Protein AF-A0A4R1KEU8-F1 (afdb_monomer_lite)

Secondary structure (DSSP, 8-state):
--HHHHHHHHHHHHHHHHHHHHHHHHHTHHHHHHHHHHHHHHHHHHHHHHHHHHHHHHHHHHHHHHHHHHHHHHHHHHHHHHHH-TT-GGG-TTS-TTS---PPPPHHHHHHHGGGS----TTPPP----SS---S--PPP-

Organism: NCBI:txid412034

Radius of gyration: 36.38 Å; chains: 1; bounding box: 70×50×108 Å

Structure (mmCIF, N/CA/C/O backbone):
data_AF-A0A4R1KEU8-F1
#
_entry.id   AF-A0A4R1KEU8-F1
#
loop_
_atom_site.group_PDB
_atom_site.id
_atom_site.type_symbol
_atom_site.label_atom_id
_atom_site.label_alt_id
_atom_site.label_comp_id
_atom_site.label_asym_id
_atom_site.label_entity_id
_atom_site.label_seq_id
_atom_site.pdbx_PDB_ins_code
_atom_site.Cartn_x
_atom_site.Cartn_y
_atom_site.Cartn_z
_atom_site.occupancy
_atom_site.B_iso_or_equiv
_atom_site.auth_seq_id
_atom_site.auth_comp_id
_atom_site.auth_asym_id
_atom_site.auth_atom_id
_atom_site.pdbx_PDB_model_num
ATOM 1 N N . MET A 1 1 ? 37.219 11.765 -61.352 1.00 62.69 1 MET A N 1
ATOM 2 C CA . MET A 1 1 ? 36.665 11.331 -60.048 1.00 62.69 1 MET A CA 1
ATOM 3 C C . MET A 1 1 ? 36.476 9.840 -60.183 1.00 62.69 1 MET A C 1
ATOM 5 O O . MET A 1 1 ? 35.524 9.404 -60.818 1.00 62.69 1 MET A O 1
ATOM 9 N N . ASP A 1 2 ? 37.478 9.088 -59.747 1.00 84.56 2 ASP A N 1
ATOM 10 C CA . ASP A 1 2 ? 37.745 7.755 -60.283 1.00 84.56 2 ASP A CA 1
ATOM 11 C C . ASP A 1 2 ? 37.023 6.678 -59.472 1.00 84.56 2 ASP A C 1
ATOM 13 O O . ASP A 1 2 ? 36.890 6.782 -58.257 1.00 84.56 2 ASP A O 1
ATOM 17 N N . ILE A 1 3 ? 36.570 5.617 -60.141 1.00 87.75 3 ILE A N 1
ATOM 18 C CA . ILE A 1 3 ? 35.779 4.510 -59.564 1.00 87.75 3 ILE A CA 1
ATOM 19 C C . ILE A 1 3 ? 36.427 3.919 -58.294 1.00 87.75 3 ILE A C 1
ATOM 21 O O . ILE A 1 3 ? 35.730 3.465 -57.387 1.00 87.75 3 ILE A O 1
ATOM 25 N N . MET A 1 4 ? 37.758 3.989 -58.183 1.00 89.44 4 MET A N 1
ATOM 26 C CA . MET A 1 4 ? 38.503 3.523 -57.014 1.00 89.44 4 MET A CA 1
ATOM 27 C C . MET A 1 4 ? 38.189 4.328 -55.736 1.00 89.44 4 MET A C 1
ATOM 29 O O . MET A 1 4 ? 38.064 3.736 -54.665 1.00 89.44 4 MET A O 1
ATOM 33 N N . THR A 1 5 ? 37.993 5.651 -55.822 1.00 89.56 5 THR A N 1
ATOM 34 C CA . THR A 1 5 ? 37.657 6.472 -54.642 1.00 89.56 5 THR A CA 1
ATOM 35 C C . THR A 1 5 ? 36.225 6.226 -54.175 1.00 89.56 5 THR A C 1
ATOM 37 O O . THR A 1 5 ? 35.967 6.211 -52.973 1.00 89.56 5 THR A O 1
ATOM 40 N N . SER A 1 6 ? 35.308 5.942 -55.108 1.00 91.38 6 SER A N 1
ATOM 41 C CA . SER A 1 6 ? 33.933 5.543 -54.790 1.00 91.38 6 SER A CA 1
ATOM 42 C C . SER A 1 6 ? 33.891 4.215 -54.028 1.00 91.38 6 SER A C 1
ATOM 44 O O . SER A 1 6 ? 33.191 4.113 -53.021 1.00 91.38 6 SER A O 1
ATOM 46 N N . LEU A 1 7 ? 34.700 3.230 -54.435 1.00 92.62 7 LEU A N 1
ATOM 47 C CA . LEU A 1 7 ? 34.754 1.926 -53.770 1.00 92.62 7 LEU A CA 1
ATOM 48 C C . LEU A 1 7 ? 35.272 2.026 -52.325 1.00 92.62 7 LEU A C 1
ATOM 50 O O . LEU A 1 7 ? 34.729 1.386 -51.425 1.00 92.62 7 LEU A O 1
ATOM 54 N N . ILE A 1 8 ? 36.279 2.872 -52.089 1.00 92.88 8 ILE A N 1
ATOM 55 C CA . ILE A 1 8 ? 36.833 3.120 -50.749 1.00 92.88 8 ILE A CA 1
ATOM 56 C C . ILE A 1 8 ? 35.798 3.806 -49.848 1.00 92.88 8 ILE A C 1
ATOM 58 O O . ILE A 1 8 ? 35.651 3.430 -48.685 1.00 92.88 8 ILE A O 1
ATOM 62 N N . LEU A 1 9 ? 35.045 4.772 -50.384 1.00 93.06 9 LEU A N 1
ATOM 63 C CA . LEU A 1 9 ? 34.014 5.482 -49.626 1.00 93.06 9 LEU A CA 1
ATOM 64 C C . LEU A 1 9 ? 32.877 4.543 -49.195 1.00 93.06 9 LEU A C 1
ATOM 66 O O . LEU A 1 9 ? 32.415 4.612 -48.058 1.00 93.06 9 LEU A O 1
ATOM 70 N N . VAL A 1 10 ? 32.459 3.637 -50.084 1.00 93.94 10 VAL A N 1
ATOM 71 C CA . VAL A 1 10 ? 31.436 2.623 -49.786 1.00 93.94 10 VAL A CA 1
ATOM 72 C C . VAL A 1 10 ? 31.933 1.654 -48.717 1.00 93.94 10 VAL A C 1
ATOM 74 O O . VAL A 1 10 ? 31.222 1.406 -47.746 1.00 93.94 10 VAL A O 1
ATOM 77 N N . ALA A 1 11 ? 33.164 1.152 -48.842 1.00 94.31 11 ALA A N 1
ATOM 78 C CA . ALA A 1 11 ? 33.746 0.255 -47.845 1.00 94.31 11 ALA A CA 1
ATOM 79 C C . ALA A 1 11 ? 33.842 0.921 -46.459 1.00 94.31 11 ALA A C 1
ATOM 81 O O . ALA A 1 11 ? 33.444 0.326 -45.457 1.00 94.31 11 ALA A O 1
ATOM 82 N N . ALA A 1 12 ? 34.291 2.179 -46.402 1.00 94.44 12 ALA A N 1
ATOM 83 C CA . ALA A 1 12 ? 34.338 2.951 -45.163 1.00 94.44 12 ALA A CA 1
ATOM 84 C C . ALA A 1 12 ? 32.935 3.185 -44.576 1.00 94.44 12 ALA A C 1
ATOM 86 O O . ALA A 1 12 ? 32.732 3.008 -43.375 1.00 94.44 12 ALA A O 1
ATOM 87 N N . GLY A 1 13 ? 31.951 3.514 -45.417 1.00 95.62 13 GLY A N 1
ATOM 88 C CA . GLY A 1 13 ? 30.560 3.700 -45.006 1.00 95.62 13 GLY A CA 1
ATOM 89 C C . GLY A 1 13 ? 29.934 2.437 -44.411 1.00 95.62 13 GLY A C 1
ATOM 90 O O . GLY A 1 13 ? 29.230 2.526 -43.410 1.00 95.62 13 GLY A O 1
ATOM 91 N N . VAL A 1 14 ? 30.236 1.257 -44.962 1.00 95.69 14 VAL A N 1
ATOM 92 C CA . VAL A 1 14 ? 29.767 -0.029 -44.416 1.00 95.69 14 VAL A CA 1
ATOM 93 C C . VAL A 1 14 ? 30.381 -0.300 -43.045 1.00 95.69 14 VAL A C 1
ATOM 95 O O . VAL A 1 14 ? 29.660 -0.656 -42.118 1.00 95.69 14 VAL A O 1
ATOM 98 N N . ILE A 1 15 ? 31.689 -0.084 -42.882 1.00 95.19 15 ILE A N 1
ATOM 99 C CA . ILE A 1 15 ? 32.372 -0.289 -41.595 1.00 95.19 15 ILE A CA 1
ATOM 100 C C . ILE A 1 15 ? 31.790 0.648 -40.529 1.00 95.19 15 ILE A C 1
ATOM 102 O O . ILE A 1 15 ? 31.429 0.205 -39.439 1.00 95.19 15 ILE A O 1
ATOM 106 N N . ILE A 1 16 ? 31.640 1.932 -40.858 1.00 95.31 16 ILE A N 1
ATOM 107 C CA . ILE A 1 16 ? 31.070 2.933 -39.949 1.00 95.31 16 ILE A CA 1
ATOM 108 C C . ILE A 1 16 ? 29.602 2.609 -39.641 1.00 95.31 16 ILE A C 1
ATOM 110 O O . ILE A 1 16 ? 29.190 2.665 -38.484 1.00 95.31 16 ILE A O 1
ATOM 114 N N . GLY A 1 17 ? 28.822 2.212 -40.648 1.00 94.19 17 GLY A N 1
ATOM 115 C CA . GLY A 1 17 ? 27.422 1.825 -40.484 1.00 94.19 17 GLY A CA 1
ATOM 116 C C . GLY A 1 17 ? 27.248 0.635 -39.539 1.00 94.19 17 GLY A C 1
ATOM 117 O O . GLY A 1 17 ? 26.391 0.674 -38.657 1.00 94.19 17 GLY A O 1
ATOM 118 N N . VAL A 1 18 ? 28.101 -0.388 -39.657 1.00 93.81 18 VAL A N 1
ATOM 119 C CA . VAL A 1 18 ? 28.093 -1.554 -38.757 1.00 93.81 18 VAL A CA 1
ATOM 120 C C . VAL A 1 18 ? 28.450 -1.149 -37.326 1.00 93.81 18 VAL A C 1
ATOM 122 O O . VAL A 1 18 ? 27.763 -1.566 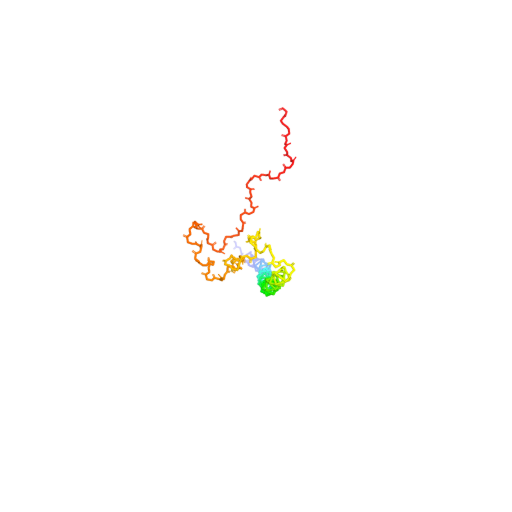-36.393 1.00 93.81 18 VAL A O 1
ATOM 125 N N . LEU A 1 19 ? 29.466 -0.299 -37.140 1.00 92.75 19 LEU A N 1
ATOM 126 C CA . LEU A 1 19 ? 29.861 0.191 -35.814 1.00 92.75 19 LEU A CA 1
ATOM 127 C C . LEU A 1 19 ? 28.730 0.973 -35.132 1.00 92.75 19 LEU A C 1
ATOM 129 O O . LEU A 1 19 ? 28.403 0.705 -33.975 1.00 92.75 19 LEU A O 1
ATOM 133 N N . ILE A 1 20 ? 28.082 1.891 -35.854 1.00 90.50 20 ILE A N 1
ATOM 134 C CA . ILE A 1 20 ? 26.952 2.673 -35.331 1.00 90.50 20 ILE A CA 1
ATOM 135 C C . ILE A 1 20 ? 25.768 1.754 -34.999 1.00 90.50 20 ILE A C 1
ATOM 137 O O . ILE A 1 20 ? 25.174 1.873 -33.926 1.00 90.50 20 ILE A O 1
ATOM 141 N N . SER A 1 21 ? 25.450 0.800 -35.879 1.00 85.88 21 SER A N 1
ATOM 142 C CA . SER A 1 21 ? 24.350 -0.146 -35.664 1.00 85.88 21 SER A CA 1
ATOM 143 C C . SER A 1 21 ? 24.578 -1.025 -34.434 1.00 85.88 21 SER A C 1
ATOM 145 O O . SER A 1 21 ? 23.631 -1.321 -33.702 1.00 85.88 21 SER A O 1
ATOM 147 N N . GLN A 1 22 ? 25.820 -1.441 -34.179 1.00 85.06 22 GLN A N 1
ATOM 148 C CA . GLN A 1 22 ? 26.152 -2.279 -33.031 1.00 85.06 22 GLN A CA 1
ATOM 149 C C . GLN A 1 22 ? 26.016 -1.513 -31.710 1.00 85.06 22 GLN A C 1
ATOM 151 O O . GLN A 1 22 ? 25.468 -2.057 -30.750 1.00 85.06 22 GLN A O 1
ATOM 156 N N . ILE A 1 23 ? 26.433 -0.243 -31.678 1.00 82.19 23 ILE A N 1
ATOM 157 C CA . ILE A 1 23 ? 26.278 0.639 -30.511 1.00 82.19 23 ILE A CA 1
ATOM 158 C C . ILE A 1 23 ? 24.794 0.879 -30.210 1.00 82.19 23 ILE A C 1
ATOM 160 O O . ILE A 1 23 ? 24.361 0.723 -29.068 1.00 82.19 23 ILE A O 1
ATOM 164 N N . LEU A 1 24 ? 23.995 1.187 -31.237 1.00 77.62 24 LEU A N 1
ATOM 165 C CA . LEU A 1 24 ? 22.565 1.445 -31.062 1.00 77.62 24 LEU A CA 1
ATOM 166 C C . LEU A 1 24 ? 21.819 0.188 -30.578 1.00 77.62 24 LEU A C 1
ATOM 168 O O . LEU A 1 24 ? 21.021 0.254 -29.646 1.00 77.62 24 LEU A O 1
ATOM 172 N N . THR A 1 25 ? 22.164 -0.981 -31.131 1.00 71.38 25 THR A N 1
ATOM 173 C CA . THR A 1 25 ? 21.578 -2.274 -30.734 1.00 71.38 25 THR A CA 1
ATOM 174 C C . THR A 1 25 ? 21.947 -2.671 -29.304 1.00 71.38 25 THR A C 1
ATOM 176 O O . THR A 1 25 ? 21.123 -3.240 -28.587 1.00 71.38 25 THR A O 1
ATOM 179 N N . HIS A 1 26 ? 23.166 -2.360 -28.856 1.00 66.19 26 HIS A N 1
ATOM 180 C CA . HIS A 1 26 ? 23.601 -2.641 -27.488 1.00 66.19 26 HIS A CA 1
ATOM 181 C C . HIS A 1 26 ? 22.800 -1.834 -26.450 1.00 66.19 26 HIS A C 1
ATOM 183 O O . HIS A 1 26 ? 22.441 -2.371 -25.400 1.00 66.19 26 HIS A O 1
ATOM 189 N N . ASN A 1 27 ? 22.432 -0.590 -26.776 1.00 61.94 27 ASN A N 1
ATOM 190 C CA . ASN A 1 27 ? 21.661 0.286 -25.890 1.00 61.94 27 ASN A CA 1
ATOM 191 C C . ASN A 1 27 ? 20.191 -0.128 -25.699 1.00 61.94 27 ASN A C 1
ATOM 193 O O . ASN A 1 27 ? 19.595 0.227 -24.684 1.00 61.94 27 ASN A O 1
ATOM 197 N N . HIS A 1 28 ? 19.594 -0.925 -26.592 1.00 58.62 28 HIS A N 1
ATOM 198 C CA . HIS A 1 28 ? 18.201 -1.376 -26.433 1.00 58.62 28 HIS A CA 1
ATOM 199 C C . HIS A 1 28 ? 17.984 -2.357 -25.267 1.00 58.62 28 HIS A C 1
ATOM 201 O O . HIS A 1 28 ? 16.845 -2.597 -24.866 1.00 58.62 28 HIS A O 1
ATOM 207 N N . LYS A 1 29 ? 19.053 -2.894 -24.662 1.00 56.66 29 LYS A N 1
ATOM 208 C CA . LYS A 1 29 ? 18.948 -3.717 -23.445 1.00 56.66 29 LYS A CA 1
ATOM 209 C C . LYS A 1 29 ? 18.585 -2.898 -22.198 1.00 56.66 29 LYS A C 1
ATOM 211 O O . LYS A 1 29 ? 18.018 -3.460 -21.264 1.00 56.66 29 LYS A O 1
ATOM 216 N N . HIS A 1 30 ? 18.845 -1.587 -22.197 1.00 54.84 30 HIS A N 1
ATOM 217 C CA . HIS A 1 30 ? 18.540 -0.704 -21.065 1.00 54.84 30 HIS A CA 1
ATOM 218 C C . HIS A 1 30 ? 17.051 -0.341 -20.947 1.00 54.84 30 HIS A C 1
ATOM 220 O O . HIS A 1 30 ? 16.556 -0.147 -19.840 1.00 54.84 30 HIS A O 1
ATOM 226 N N . GLU A 1 31 ? 16.285 -0.310 -22.040 1.00 53.62 31 GLU A N 1
ATOM 227 C CA . GLU A 1 31 ? 14.843 -0.031 -21.928 1.00 53.62 31 GLU A CA 1
ATOM 228 C C . GLU A 1 31 ? 14.082 -1.154 -21.217 1.00 53.62 31 GLU A C 1
ATOM 230 O O . GLU A 1 31 ? 13.111 -0.898 -20.504 1.00 53.62 31 GLU A O 1
ATOM 235 N N . SER A 1 32 ? 14.540 -2.401 -21.365 1.00 58.44 32 SER A N 1
ATOM 236 C CA . SER A 1 32 ? 13.962 -3.529 -20.634 1.00 58.44 32 SER A CA 1
ATOM 237 C C . SER A 1 32 ? 14.243 -3.439 -19.138 1.00 58.44 32 SER A C 1
ATOM 239 O O . SER A 1 32 ? 13.380 -3.842 -18.364 1.00 58.44 32 SER A O 1
ATOM 241 N N . SER A 1 33 ? 15.411 -2.939 -18.717 1.00 59.66 33 SER A N 1
ATOM 242 C CA . SER A 1 33 ? 15.721 -2.796 -17.291 1.00 59.66 33 SER A CA 1
ATOM 243 C C . SER A 1 33 ? 14.926 -1.660 -16.656 1.00 59.66 33 SER A C 1
ATOM 245 O O . SER A 1 33 ? 14.378 -1.862 -15.582 1.00 59.66 33 SER A O 1
ATOM 247 N N . LEU A 1 34 ? 14.769 -0.523 -17.345 1.00 61.50 34 LEU A N 1
ATOM 248 C CA . LEU A 1 34 ? 13.951 0.594 -16.853 1.00 61.50 34 LEU A CA 1
ATOM 249 C C . LEU A 1 34 ? 12.461 0.220 -16.764 1.00 61.50 34 LEU A C 1
ATOM 251 O O . LEU A 1 34 ? 11.807 0.516 -15.767 1.00 61.50 34 LEU A O 1
ATOM 255 N N . LYS A 1 35 ? 11.915 -0.479 -17.771 1.00 65.00 35 LYS A N 1
ATOM 256 C CA . LYS A 1 35 ? 10.536 -1.001 -17.709 1.00 65.00 35 LYS A CA 1
ATOM 257 C C . LYS A 1 35 ? 10.365 -2.020 -16.584 1.00 65.00 35 LYS A C 1
ATOM 259 O O . LYS A 1 35 ? 9.366 -1.973 -15.875 1.00 65.00 35 LYS A O 1
ATOM 264 N N . LYS A 1 36 ? 11.354 -2.894 -16.387 1.00 70.56 36 LYS A N 1
ATOM 265 C CA . LYS A 1 36 ? 11.348 -3.889 -15.311 1.00 70.56 36 LYS A CA 1
ATOM 266 C C . LYS A 1 36 ? 11.430 -3.246 -13.926 1.00 70.56 36 LYS A C 1
ATOM 268 O O . LYS A 1 36 ? 10.727 -3.687 -13.026 1.00 70.56 36 LYS A O 1
ATOM 273 N N . GL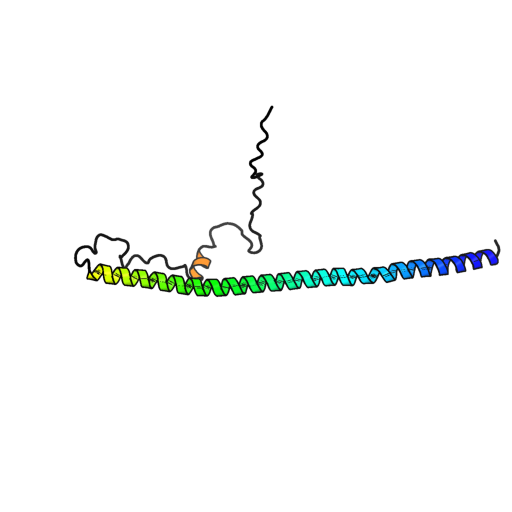U A 1 37 ? 12.228 -2.194 -13.756 1.00 68.56 37 GLU A N 1
ATOM 274 C CA . GLU A 1 37 ? 12.269 -1.415 -12.512 1.00 68.56 37 GLU A CA 1
ATOM 275 C C . GLU A 1 37 ? 10.934 -0.724 -12.229 1.00 68.56 37 GLU A C 1
ATOM 277 O O . GLU A 1 37 ? 10.485 -0.711 -11.084 1.00 68.56 37 GLU A O 1
ATOM 282 N N . LEU A 1 38 ? 10.266 -0.187 -13.254 1.00 74.19 38 LEU A N 1
ATOM 283 C CA . LEU A 1 38 ? 8.947 0.428 -13.099 1.00 74.19 38 LEU A CA 1
ATOM 284 C C . LEU A 1 38 ? 7.902 -0.619 -12.683 1.00 74.19 38 LEU A C 1
ATOM 286 O O . LEU A 1 38 ? 7.168 -0.415 -11.715 1.00 74.19 38 LEU A O 1
ATOM 290 N N . GLU A 1 39 ? 7.866 -1.764 -13.368 1.00 73.00 39 GLU A N 1
ATOM 291 C CA . GLU A 1 39 ? 6.980 -2.876 -13.010 1.00 73.00 39 GLU A CA 1
ATOM 292 C C . GLU A 1 39 ? 7.250 -3.391 -11.592 1.00 73.00 39 GLU A C 1
ATOM 294 O O . GLU A 1 39 ? 6.305 -3.631 -10.840 1.00 73.00 39 GLU A O 1
ATOM 299 N N . GLN A 1 40 ? 8.521 -3.492 -11.194 1.00 76.94 40 GLN A N 1
ATOM 300 C CA . GLN A 1 40 ? 8.914 -3.906 -9.851 1.00 76.94 40 GLN A CA 1
ATOM 301 C C . GLN A 1 40 ? 8.453 -2.902 -8.785 1.00 76.94 40 GLN A C 1
ATOM 303 O O . GLN A 1 40 ? 7.784 -3.300 -7.835 1.00 76.94 40 GLN A O 1
ATOM 308 N N . ASN A 1 41 ? 8.719 -1.605 -8.965 1.00 77.69 41 ASN A N 1
ATOM 309 C CA . ASN A 1 41 ? 8.266 -0.565 -8.033 1.00 77.69 41 ASN A CA 1
ATOM 310 C C . ASN A 1 41 ? 6.736 -0.538 -7.910 1.00 77.69 41 ASN A C 1
ATOM 312 O O . ASN A 1 41 ? 6.186 -0.394 -6.818 1.00 77.69 41 ASN A O 1
ATOM 316 N N . GLN A 1 42 ? 6.020 -0.708 -9.025 1.00 77.56 42 GLN A N 1
ATOM 317 C CA . GLN A 1 42 ? 4.562 -0.750 -9.000 1.00 77.56 42 GLN A CA 1
ATOM 318 C C . GLN A 1 42 ? 4.038 -2.007 -8.286 1.00 77.56 42 GLN A C 1
ATOM 320 O O . GLN A 1 42 ? 3.024 -1.936 -7.584 1.00 77.56 42 GLN A O 1
ATOM 325 N N . ALA A 1 43 ? 4.710 -3.150 -8.442 1.00 83.44 43 ALA A N 1
ATOM 326 C CA . ALA A 1 43 ? 4.385 -4.374 -7.719 1.00 83.44 43 ALA A CA 1
ATOM 327 C C . ALA A 1 43 ? 4.632 -4.225 -6.208 1.00 83.44 43 ALA A C 1
ATOM 329 O O . ALA A 1 43 ? 3.756 -4.573 -5.415 1.00 83.44 43 ALA A O 1
ATOM 330 N N . GLU A 1 44 ? 5.765 -3.640 -5.813 1.00 80.19 44 GLU A N 1
ATOM 331 C CA . GLU A 1 44 ? 6.102 -3.347 -4.414 1.00 80.19 44 GLU A CA 1
ATOM 332 C C . GLU A 1 44 ? 5.087 -2.385 -3.782 1.00 80.19 44 GLU A C 1
ATOM 334 O O . GLU A 1 44 ? 4.574 -2.650 -2.695 1.00 80.19 44 GLU A O 1
ATOM 339 N N . PHE A 1 45 ? 4.687 -1.328 -4.493 1.00 81.81 45 PHE A N 1
ATOM 340 C CA . PHE A 1 45 ? 3.665 -0.394 -4.015 1.00 81.81 45 PHE A CA 1
ATOM 341 C C . PHE A 1 45 ? 2.296 -1.061 -3.827 1.00 81.81 45 PHE A C 1
ATOM 343 O O . PHE A 1 45 ? 1.604 -0.818 -2.835 1.00 81.81 45 PHE A O 1
ATOM 350 N N . LYS A 1 46 ? 1.891 -1.937 -4.756 1.00 84.38 46 LYS A N 1
ATOM 351 C CA . LYS A 1 46 ? 0.651 -2.719 -4.618 1.00 84.38 46 LYS A CA 1
ATOM 352 C C . LYS A 1 46 ? 0.715 -3.659 -3.414 1.00 84.38 46 LYS A C 1
ATOM 354 O O . LYS A 1 46 ? -0.265 -3.750 -2.677 1.00 84.38 46 LYS A O 1
ATOM 359 N N . ALA A 1 47 ? 1.850 -4.323 -3.199 1.00 84.38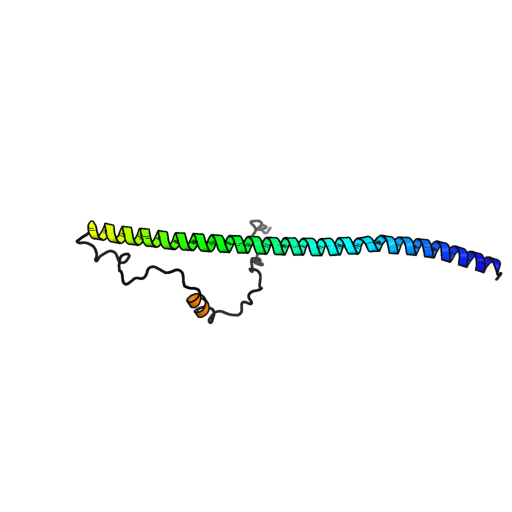 47 ALA A N 1
ATOM 360 C CA . ALA A 1 47 ? 2.059 -5.190 -2.045 1.00 84.38 47 ALA A CA 1
ATOM 361 C C . ALA A 1 47 ? 1.992 -4.402 -0.727 1.00 84.38 47 ALA A C 1
ATOM 363 O O . ALA A 1 47 ? 1.281 -4.811 0.188 1.00 84.38 47 ALA A O 1
ATOM 364 N N . TYR A 1 48 ? 2.634 -3.233 -0.666 1.00 85.19 48 TYR A N 1
ATOM 365 C CA . TYR A 1 48 ? 2.567 -2.336 0.487 1.00 85.19 48 TYR A CA 1
ATOM 366 C C . TYR A 1 48 ? 1.131 -1.879 0.776 1.00 85.19 48 TYR A C 1
ATOM 368 O O . TYR A 1 48 ? 0.652 -2.017 1.899 1.00 85.19 48 TYR A O 1
ATOM 376 N N . ARG A 1 49 ? 0.389 -1.415 -0.243 1.00 85.12 49 ARG A N 1
ATOM 377 C CA . ARG A 1 49 ? -1.025 -1.032 -0.076 1.00 85.12 49 ARG A CA 1
ATOM 378 C C . ARG A 1 49 ? -1.883 -2.183 0.442 1.00 85.12 49 ARG A C 1
ATOM 380 O O . ARG A 1 49 ? -2.758 -1.955 1.273 1.00 85.12 49 ARG A O 1
ATOM 387 N N . LYS A 1 50 ? -1.642 -3.403 -0.043 1.00 87.12 50 LYS A N 1
ATOM 388 C CA . LYS A 1 50 ? -2.340 -4.599 0.432 1.00 87.12 50 LYS A CA 1
ATOM 389 C C . LYS A 1 50 ? -2.030 -4.870 1.906 1.00 87.12 50 LYS A C 1
ATOM 391 O O . LYS A 1 50 ? -2.963 -5.033 2.681 1.00 87.12 50 LYS A O 1
ATOM 396 N N . GLN A 1 51 ? -0.755 -4.839 2.293 1.00 86.94 51 GLN A N 1
ATOM 397 C CA . GLN A 1 51 ? -0.329 -5.053 3.677 1.00 86.94 51 GLN A CA 1
ATOM 398 C C . GLN A 1 51 ? -0.927 -4.013 4.631 1.00 86.94 51 GLN A C 1
ATOM 400 O O . GLN A 1 51 ? -1.395 -4.365 5.709 1.00 86.94 51 GLN A O 1
ATOM 405 N N . VAL A 1 52 ? -0.945 -2.738 4.231 1.00 90.31 52 VAL A N 1
ATOM 406 C CA . VAL A 1 52 ? -1.555 -1.662 5.024 1.00 90.31 52 VAL A CA 1
ATOM 407 C C . VAL A 1 52 ? -3.051 -1.910 5.208 1.00 90.31 52 VAL A C 1
ATOM 409 O O . VAL A 1 52 ? -3.549 -1.810 6.325 1.00 90.31 52 VAL A O 1
ATOM 412 N N . ASN A 1 53 ? -3.762 -2.287 4.144 1.00 83.56 53 ASN A N 1
ATOM 413 C CA . ASN A 1 53 ? -5.192 -2.578 4.231 1.00 83.56 53 ASN A CA 1
ATOM 414 C C . ASN A 1 53 ? -5.480 -3.783 5.144 1.00 83.56 53 ASN A C 1
ATOM 416 O O . ASN A 1 53 ? -6.338 -3.708 6.016 1.00 83.56 53 ASN A O 1
ATOM 420 N N . GLU A 1 54 ? -4.713 -4.867 5.006 1.00 87.44 54 GLU A N 1
ATOM 421 C CA . GLU A 1 54 ? -4.815 -6.040 5.885 1.00 87.44 54 GLU A CA 1
ATOM 422 C C . GLU A 1 54 ? -4.531 -5.681 7.354 1.00 87.44 54 GLU A C 1
ATOM 424 O O . GLU A 1 54 ? -5.233 -6.150 8.253 1.00 87.44 54 GLU A O 1
ATOM 429 N N . HIS A 1 55 ? -3.550 -4.805 7.612 1.00 89.50 55 HIS A N 1
ATOM 430 C CA . HIS A 1 55 ? -3.247 -4.330 8.961 1.00 89.50 55 HIS A CA 1
ATOM 431 C C . HIS A 1 55 ? -4.400 -3.505 9.544 1.00 89.50 55 HIS A C 1
ATOM 433 O O . HIS A 1 55 ? -4.822 -3.782 10.661 1.00 89.50 55 HIS A O 1
ATOM 439 N N . PHE A 1 56 ? -4.970 -2.564 8.782 1.00 88.50 56 PHE A N 1
ATOM 440 C CA . PHE A 1 56 ? -6.118 -1.769 9.232 1.00 88.50 56 PHE A CA 1
ATOM 441 C C . PHE A 1 56 ? -7.384 -2.602 9.427 1.00 88.50 56 PHE A C 1
ATOM 443 O O . PHE A 1 56 ? -8.133 -2.341 10.364 1.00 88.50 56 PHE A O 1
ATOM 450 N N . GLN A 1 57 ? -7.613 -3.624 8.601 1.00 85.00 57 GLN A N 1
ATOM 451 C CA . GLN A 1 57 ? -8.725 -4.551 8.796 1.00 85.00 57 GLN A CA 1
ATOM 452 C C . GLN A 1 57 ? -8.580 -5.316 10.120 1.00 85.00 57 GLN A C 1
ATOM 454 O O . GLN A 1 57 ? -9.538 -5.408 10.886 1.00 85.00 57 GLN A O 1
ATOM 459 N N . SER A 1 58 ? -7.377 -5.812 10.415 1.00 85.81 58 SER A N 1
ATOM 460 C CA . SER A 1 58 ? -7.070 -6.463 11.694 1.00 85.81 58 SER A CA 1
ATOM 461 C C . SER A 1 58 ? -7.192 -5.490 12.875 1.00 85.81 58 SER A C 1
ATOM 463 O O . SER A 1 58 ? -7.816 -5.805 13.887 1.00 85.81 58 SER A O 1
ATOM 465 N N . SER A 1 59 ? -6.680 -4.262 12.739 1.00 84.94 59 SER A N 1
ATOM 466 C CA . SER A 1 59 ? -6.832 -3.218 13.757 1.00 84.94 59 SER A CA 1
ATOM 467 C C . SER A 1 59 ? -8.291 -2.849 14.006 1.00 84.94 59 SER A C 1
ATOM 469 O O . SER A 1 59 ? -8.665 -2.683 15.159 1.00 84.94 59 SER A O 1
ATOM 471 N N . ALA A 1 60 ? -9.126 -2.761 12.969 1.00 83.50 60 ALA A N 1
ATOM 472 C CA . ALA A 1 60 ? -10.553 -2.484 13.116 1.00 83.50 60 ALA A CA 1
ATOM 473 C C . ALA A 1 60 ? -11.272 -3.594 13.898 1.00 83.50 60 ALA A C 1
ATOM 475 O O . ALA A 1 60 ? -12.094 -3.294 14.758 1.00 83.50 60 ALA A O 1
ATOM 4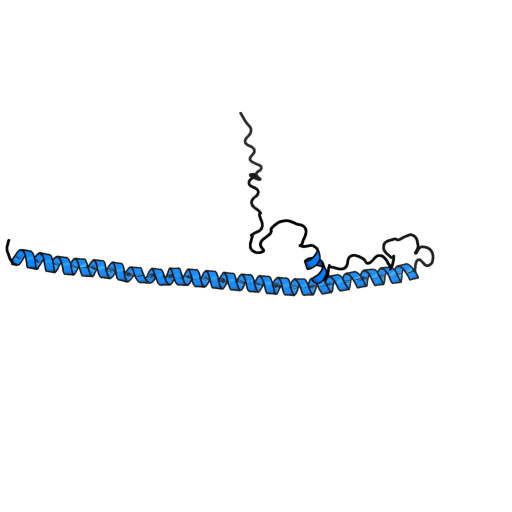76 N N . GLN A 1 61 ? -10.915 -4.861 13.660 1.00 83.94 61 GLN A N 1
ATOM 477 C CA . GLN A 1 61 ? -11.437 -5.990 14.439 1.00 83.94 61 GLN A CA 1
ATOM 478 C C . GLN A 1 61 ? -11.028 -5.896 15.914 1.00 83.94 61 GLN A C 1
ATOM 480 O O . GLN A 1 61 ? -11.876 -6.003 16.795 1.00 83.94 61 GLN A O 1
ATOM 485 N N . MET A 1 62 ? -9.750 -5.622 16.192 1.00 86.00 62 MET A N 1
ATOM 486 C CA . MET A 1 62 ? -9.272 -5.437 17.568 1.00 86.00 62 MET A CA 1
ATOM 487 C C . MET A 1 62 ? -9.909 -4.216 18.254 1.00 86.00 62 MET A C 1
ATOM 489 O O . MET A 1 62 ? -10.194 -4.258 19.449 1.00 86.00 62 MET A O 1
ATOM 493 N N . LEU A 1 63 ? -10.147 -3.125 17.518 1.00 86.94 63 LEU A N 1
ATOM 494 C CA . LEU A 1 63 ? -10.826 -1.933 18.033 1.00 86.94 63 LEU A CA 1
ATOM 495 C C . LEU A 1 63 ? -12.295 -2.207 18.370 1.00 86.94 63 LEU A C 1
ATOM 497 O O . LEU A 1 63 ? -12.780 -1.698 19.379 1.00 86.94 63 LEU A O 1
ATOM 501 N N . ASP A 1 64 ? -12.986 -3.024 17.576 1.00 83.25 64 ASP A N 1
ATOM 502 C CA . ASP A 1 64 ? -14.351 -3.458 17.884 1.00 83.25 64 ASP A CA 1
ATOM 503 C C . ASP A 1 64 ? -14.389 -4.298 19.171 1.00 83.25 64 ASP A C 1
ATOM 505 O O . ASP A 1 64 ? -15.171 -4.018 20.081 1.00 83.25 64 ASP A O 1
ATOM 509 N N . GLU A 1 65 ? -13.469 -5.258 19.318 1.00 87.31 65 GLU A N 1
ATOM 510 C CA . GLU A 1 65 ? -13.331 -6.034 20.557 1.00 87.31 65 GLU A CA 1
ATOM 511 C C . GLU A 1 65 ? -13.042 -5.139 21.771 1.00 87.31 65 GLU A C 1
ATOM 513 O O . GLU A 1 65 ? -13.632 -5.326 22.840 1.00 87.31 65 GLU A O 1
ATOM 518 N N . LEU A 1 66 ? -12.176 -4.133 21.613 1.00 85.75 66 LEU A N 1
ATOM 519 C CA . LEU A 1 66 ? -11.874 -3.164 22.663 1.00 85.75 66 LEU A CA 1
ATOM 520 C C . LEU A 1 66 ? -13.110 -2.340 23.048 1.00 85.75 66 LEU A C 1
ATOM 522 O O . LEU A 1 66 ? -13.379 -2.170 24.238 1.00 85.75 66 LEU A O 1
ATOM 526 N N . ALA A 1 67 ? -13.878 -1.853 22.070 1.00 81.12 67 ALA A N 1
ATOM 527 C CA . ALA A 1 67 ? -15.105 -1.100 22.316 1.00 81.12 67 ALA A CA 1
ATOM 528 C C . ALA A 1 67 ? -16.128 -1.942 23.098 1.00 81.12 67 ALA A C 1
ATOM 530 O O . ALA A 1 67 ? -16.706 -1.476 24.084 1.00 81.12 67 ALA A O 1
ATOM 531 N N . GLN A 1 68 ? -16.285 -3.216 22.730 1.00 82.62 68 GLN A N 1
ATOM 532 C CA . GLN A 1 68 ? -17.147 -4.152 23.454 1.00 82.62 68 GLN A CA 1
ATOM 533 C C . GLN A 1 68 ? -16.659 -4.403 24.890 1.00 82.62 68 GLN A C 1
ATOM 535 O O . GLN A 1 68 ? -17.462 -4.450 25.826 1.00 82.62 68 GLN A O 1
ATOM 540 N N . GLN A 1 69 ? -15.350 -4.568 25.099 1.00 82.75 69 GLN A N 1
ATOM 541 C CA . GLN A 1 69 ? -14.774 -4.740 26.438 1.00 82.75 69 GLN A CA 1
ATOM 542 C C . GLN A 1 69 ? -14.947 -3.485 27.301 1.00 82.75 69 GLN A C 1
ATOM 544 O O . GLN A 1 69 ? -15.307 -3.597 28.473 1.00 82.75 69 GLN A O 1
ATOM 549 N N . TYR A 1 70 ? -14.766 -2.297 26.722 1.00 83.00 70 TYR A N 1
ATOM 550 C CA . TYR A 1 70 ? -15.017 -1.024 27.393 1.00 83.00 70 TYR A CA 1
ATOM 551 C C . TYR A 1 70 ? -16.470 -0.922 27.863 1.00 83.00 70 TYR A C 1
ATOM 553 O O . TYR A 1 70 ? -16.722 -0.634 29.034 1.00 83.00 70 TYR A O 1
ATOM 561 N N . GLN A 1 71 ? -17.430 -1.259 26.997 1.00 81.25 71 GLN A N 1
ATOM 562 C CA . GLN A 1 71 ? -18.847 -1.283 27.359 1.00 81.25 71 GLN A CA 1
ATOM 563 C C . GLN A 1 71 ? -19.130 -2.247 28.521 1.00 81.25 71 GLN A C 1
ATOM 565 O O . GLN A 1 71 ? -19.864 -1.896 29.445 1.00 81.25 71 GLN A O 1
ATOM 570 N N . LYS A 1 72 ? -18.521 -3.440 28.523 1.00 82.56 72 LYS A N 1
ATOM 571 C CA . LYS A 1 72 ? -18.668 -4.407 29.625 1.00 82.56 72 LYS A CA 1
ATOM 572 C C . LYS A 1 72 ? -18.139 -3.866 30.949 1.00 82.56 72 LYS A C 1
ATOM 574 O O . LYS A 1 72 ? -18.778 -4.072 31.976 1.00 82.56 72 LYS A O 1
ATOM 579 N N . ILE A 1 73 ? -17.005 -3.163 30.940 1.00 85.50 73 ILE A N 1
ATOM 580 C CA . ILE A 1 73 ? -16.457 -2.528 32.149 1.00 85.50 73 ILE A CA 1
ATOM 581 C C . ILE A 1 73 ? -17.437 -1.482 32.682 1.00 85.50 73 ILE A C 1
ATOM 583 O O . ILE A 1 73 ? -17.701 -1.455 33.883 1.00 85.50 73 ILE A O 1
ATOM 587 N N . TYR A 1 74 ? -18.013 -0.664 31.799 1.00 78.75 74 TYR A N 1
ATOM 588 C CA . TYR A 1 74 ? -19.032 0.310 32.185 1.00 78.75 74 TYR A CA 1
ATOM 589 C C . TYR A 1 74 ? -20.264 -0.346 32.784 1.00 78.75 74 TYR A C 1
ATOM 591 O O . TYR A 1 74 ? -20.717 0.071 33.846 1.00 78.75 74 TYR A O 1
ATOM 599 N N . GLN A 1 75 ? -20.780 -1.390 32.140 1.00 79.00 75 GLN A N 1
ATOM 600 C CA . GLN A 1 75 ? -21.939 -2.115 32.637 1.00 79.00 75 GLN A CA 1
ATOM 601 C C . GLN A 1 75 ? -21.654 -2.749 34.003 1.00 79.00 75 GLN A C 1
ATOM 603 O O . GLN A 1 75 ? -22.445 -2.593 34.927 1.00 79.00 75 GLN A O 1
ATOM 608 N N . HIS A 1 76 ? -20.489 -3.374 34.173 1.00 80.56 76 HIS A N 1
ATOM 609 C CA . HIS A 1 76 ? -20.086 -3.961 35.446 1.00 80.56 76 HIS A CA 1
ATOM 610 C C . HIS A 1 76 ? -19.905 -2.899 36.542 1.00 80.56 76 HIS A C 1
ATOM 612 O O . HIS A 1 76 ? -20.292 -3.114 37.688 1.00 80.56 76 HIS A O 1
ATOM 618 N N . MET A 1 77 ? -19.350 -1.729 36.209 1.00 75.94 77 MET A N 1
ATOM 619 C CA . MET A 1 77 ? -19.229 -0.611 37.146 1.00 75.94 77 MET A CA 1
ATOM 620 C C . MET A 1 77 ? -20.599 -0.038 37.517 1.00 75.94 77 MET A C 1
ATOM 622 O O . MET A 1 77 ? -20.827 0.250 38.688 1.00 75.94 77 MET A O 1
ATOM 626 N N . ALA A 1 78 ? -21.515 0.090 36.555 1.00 72.38 78 ALA A N 1
ATOM 627 C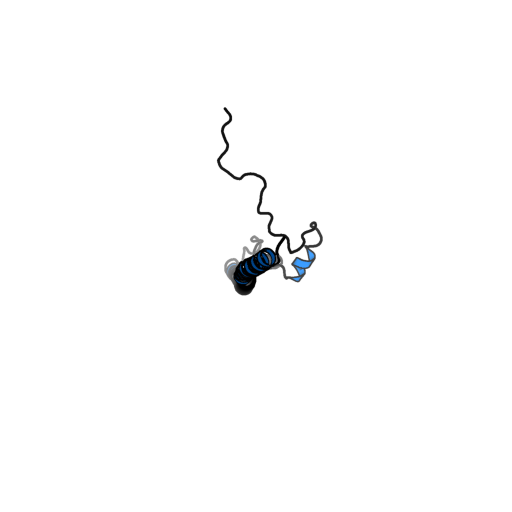 CA . ALA A 1 78 ? -22.885 0.523 36.797 1.00 72.38 78 ALA A CA 1
ATOM 628 C C . ALA A 1 78 ? -23.618 -0.462 37.720 1.00 72.38 78 ALA A C 1
ATOM 630 O O . ALA A 1 78 ? -24.182 -0.051 38.730 1.00 72.38 78 ALA A O 1
ATOM 631 N N . GLU A 1 79 ? -23.542 -1.764 37.434 1.00 70.19 79 GLU A N 1
ATOM 632 C CA . GLU A 1 79 ? -24.158 -2.824 38.238 1.00 70.19 79 GLU A CA 1
ATOM 633 C C . GLU A 1 79 ? -23.586 -2.862 39.666 1.00 70.19 79 GLU A C 1
ATOM 635 O O . GLU A 1 79 ? -24.346 -2.800 40.633 1.00 70.19 79 GLU A O 1
ATOM 640 N N . GLN A 1 80 ? -22.259 -2.867 39.832 1.00 68.00 80 GLN A N 1
ATOM 641 C CA . GLN A 1 80 ? -21.621 -2.860 41.157 1.00 68.00 80 GLN A CA 1
ATOM 642 C C . GLN A 1 80 ? -21.880 -1.559 41.929 1.00 68.00 80 GLN A C 1
ATOM 644 O O . GLN A 1 80 ? -22.142 -1.594 43.131 1.00 68.00 80 GLN A O 1
ATOM 649 N N . SER A 1 81 ? -21.868 -0.410 41.247 1.00 66.50 81 SER A N 1
ATOM 650 C CA . SER A 1 81 ? -22.229 0.878 41.845 1.00 66.50 81 SER A CA 1
ATOM 651 C C . SER A 1 81 ? -23.668 0.851 42.353 1.00 66.50 81 SER A C 1
ATOM 653 O O . SER A 1 81 ? -23.916 1.234 43.488 1.00 66.50 81 SER A O 1
ATOM 655 N N . THR A 1 82 ? -24.614 0.301 41.586 1.00 63.50 82 THR A N 1
ATOM 656 C CA . THR A 1 82 ? -26.015 0.200 42.025 1.00 63.50 82 THR A CA 1
ATOM 657 C C . THR A 1 82 ? -26.218 -0.724 43.223 1.00 63.50 82 THR A C 1
ATOM 659 O O . THR A 1 82 ? -27.136 -0.499 44.004 1.00 63.50 82 THR A O 1
ATOM 662 N N . GLN A 1 83 ? -25.365 -1.741 43.381 1.00 66.06 83 GLN A N 1
ATOM 663 C CA . GLN A 1 83 ? -25.407 -2.676 44.506 1.00 66.06 83 GLN A CA 1
ATOM 664 C C . GLN A 1 83 ? -24.799 -2.085 45.788 1.00 66.06 83 GLN A C 1
ATOM 666 O O . GLN A 1 83 ? -25.207 -2.450 46.887 1.00 66.06 83 GLN A O 1
ATOM 671 N N . LEU A 1 84 ? -23.822 -1.182 45.653 1.00 66.00 84 LEU A N 1
ATOM 672 C CA . LEU A 1 84 ? -23.132 -0.538 46.777 1.00 66.00 84 LEU A CA 1
ATOM 673 C C . LEU A 1 84 ? -23.747 0.820 47.159 1.00 66.00 84 LEU A C 1
ATOM 675 O O . LEU A 1 84 ? -23.635 1.242 48.307 1.00 66.00 84 LEU A O 1
ATOM 679 N N . LEU A 1 85 ? -24.388 1.508 46.210 1.00 61.97 85 LEU A N 1
ATOM 680 C CA . LEU A 1 85 ? -25.006 2.825 46.359 1.00 61.97 85 LEU A CA 1
ATOM 681 C C . LEU A 1 85 ? -26.520 2.705 46.133 1.00 61.97 85 LEU A C 1
ATOM 683 O O . LEU A 1 85 ? -27.061 3.232 45.159 1.00 61.97 85 LEU A O 1
ATOM 687 N N . ASP A 1 86 ? -27.226 2.032 47.040 1.00 57.12 86 ASP A N 1
ATOM 688 C CA . ASP A 1 86 ? -28.690 1.915 46.941 1.00 57.12 86 ASP A CA 1
ATOM 689 C C . ASP A 1 86 ? -29.408 3.280 47.101 1.00 57.12 86 ASP A C 1
ATOM 691 O O . ASP A 1 86 ? -30.558 3.423 46.700 1.00 57.12 86 ASP A O 1
ATOM 695 N N . ASP A 1 87 ? -28.700 4.318 47.578 1.00 55.59 87 ASP A N 1
ATOM 696 C CA . ASP A 1 87 ? -29.267 5.628 47.954 1.00 55.59 87 ASP A CA 1
ATOM 697 C C . ASP A 1 87 ? -28.744 6.843 47.140 1.00 55.59 87 ASP A C 1
ATOM 699 O O . ASP A 1 87 ? -29.104 7.988 47.408 1.00 55.59 87 ASP A O 1
ATOM 703 N N . GLN A 1 88 ? -27.856 6.654 46.150 1.00 56.66 88 GLN A N 1
ATOM 704 C CA . GLN A 1 88 ? -27.162 7.775 45.461 1.00 56.66 88 GLN A CA 1
ATOM 705 C C . GLN A 1 88 ? -27.272 7.754 43.923 1.00 56.66 88 GLN A C 1
ATOM 707 O O . GLN A 1 88 ? -26.635 8.569 43.248 1.00 56.66 88 GLN A O 1
ATOM 712 N N . ARG A 1 89 ? -28.108 6.874 43.346 1.00 55.59 89 ARG A N 1
ATOM 713 C CA . ARG A 1 89 ? -28.277 6.719 41.881 1.00 55.59 89 ARG A CA 1
ATOM 714 C C . ARG A 1 89 ? -28.620 8.025 41.150 1.00 55.59 89 ARG A C 1
ATOM 716 O O . ARG A 1 89 ? -28.319 8.163 39.972 1.00 55.59 89 ARG A O 1
ATOM 723 N N . GLN A 1 90 ? -29.219 8.990 41.845 1.00 54.50 90 GLN A N 1
ATOM 724 C CA . GLN A 1 90 ? -29.704 10.238 41.257 1.00 54.50 90 GLN A CA 1
ATOM 725 C C . GLN A 1 90 ? -28.609 11.279 40.953 1.00 54.50 90 GLN A C 1
ATOM 727 O O . GLN A 1 90 ? -28.869 12.208 40.195 1.00 54.50 90 GLN A O 1
ATOM 732 N N . ASN A 1 91 ? -27.393 11.138 41.502 1.00 56.31 91 ASN A N 1
ATOM 733 C CA . ASN A 1 91 ? -26.353 12.179 41.405 1.00 56.31 91 ASN A CA 1
ATOM 734 C C . ASN A 1 91 ? -25.245 11.917 40.377 1.00 56.31 91 ASN A C 1
ATOM 736 O O . ASN A 1 91 ? -24.399 12.786 40.169 1.00 56.31 91 ASN A O 1
ATOM 740 N N . PHE A 1 92 ? -25.238 10.762 39.709 1.00 58.50 92 PHE A N 1
ATOM 741 C CA . PHE A 1 92 ? -24.227 10.453 38.699 1.00 58.50 92 PHE A CA 1
ATOM 742 C C . PHE A 1 92 ? -24.853 10.376 37.299 1.00 58.50 92 PHE A C 1
ATOM 744 O O . PHE A 1 92 ? -25.275 9.299 36.878 1.00 58.50 92 PHE A O 1
ATOM 751 N N . PRO A 1 93 ? -24.851 11.483 36.526 1.00 58.66 93 PRO A N 1
ATOM 752 C CA . PRO A 1 93 ? -25.404 11.530 35.166 1.00 58.66 93 PRO A CA 1
ATOM 753 C C . PRO A 1 93 ? -24.663 10.641 34.146 1.00 58.66 93 PRO A C 1
ATOM 755 O O . PRO A 1 93 ? -25.026 10.639 32.973 1.00 58.66 93 PRO A O 1
ATOM 758 N N . MET A 1 94 ? -23.621 9.919 34.576 1.00 57.19 94 MET A N 1
ATOM 759 C CA . MET A 1 94 ? -22.860 8.943 33.788 1.00 57.19 94 MET A CA 1
ATOM 760 C C . MET A 1 94 ? -23.508 7.546 33.765 1.00 57.19 94 MET A C 1
ATOM 762 O O . MET A 1 94 ? -23.201 6.759 32.877 1.00 57.19 94 MET A O 1
ATOM 766 N N . PHE A 1 95 ? -24.386 7.230 34.725 1.00 58.81 95 PHE A N 1
ATOM 767 C CA . PHE A 1 95 ? -25.059 5.922 34.841 1.00 58.81 95 PHE A CA 1
ATOM 768 C C . PHE A 1 95 ? -26.527 5.963 34.402 1.00 58.81 95 PHE A C 1
ATOM 770 O O . PHE A 1 95 ? -27.292 5.044 34.689 1.00 58.81 95 PHE A O 1
ATOM 777 N N . ASP A 1 96 ? -26.920 7.044 33.735 1.00 60.38 96 ASP A N 1
ATOM 778 C CA . ASP A 1 96 ? -28.270 7.241 33.231 1.00 60.38 96 ASP A CA 1
ATOM 779 C C . ASP A 1 96 ? -28.503 6.296 32.033 1.00 60.38 96 ASP A C 1
ATOM 781 O O . ASP A 1 96 ? -27.830 6.458 31.009 1.00 60.38 96 ASP A O 1
ATOM 785 N N . PRO A 1 97 ? -29.394 5.288 32.127 1.00 54.88 97 PRO A N 1
ATOM 786 C CA . PRO A 1 97 ? -29.599 4.298 31.064 1.00 54.88 97 PRO A CA 1
ATOM 787 C C . PRO A 1 97 ? -30.104 4.923 29.754 1.00 54.88 97 PRO A C 1
ATOM 789 O O . PRO A 1 97 ? -29.925 4.334 28.687 1.00 54.88 97 PRO A O 1
ATOM 792 N N . ASP A 1 98 ? -30.679 6.127 29.824 1.00 54.50 98 ASP A N 1
ATOM 793 C CA . ASP A 1 98 ? -31.152 6.881 28.664 1.00 54.50 98 ASP A CA 1
ATOM 794 C C . ASP A 1 98 ? -30.029 7.673 27.969 1.00 54.50 98 ASP A C 1
ATOM 796 O O . ASP A 1 98 ? -30.135 8.004 26.782 1.00 54.50 98 ASP A O 1
ATOM 800 N N . LYS A 1 99 ? -28.899 7.927 28.649 1.00 56.97 99 LYS A N 1
ATOM 801 C CA . LYS A 1 99 ? -27.707 8.521 28.028 1.00 56.97 99 LYS A CA 1
ATOM 802 C C . LYS A 1 99 ? -26.832 7.425 27.448 1.00 56.97 99 LYS A C 1
ATOM 804 O O . LYS A 1 99 ? -25.847 6.989 28.036 1.00 56.97 99 LYS A O 1
ATOM 809 N N . LYS A 1 100 ? -27.189 7.024 26.229 1.00 56.84 100 LYS A N 1
ATOM 810 C CA . LYS A 1 100 ? -26.348 6.237 25.324 1.00 56.84 100 LYS A CA 1
ATOM 811 C C . LYS A 1 100 ? -24.944 6.844 25.248 1.00 56.84 100 LYS A C 1
ATOM 813 O O . LYS A 1 100 ? -24.726 7.828 24.545 1.00 56.84 100 LYS A O 1
ATOM 818 N N . ILE A 1 101 ? -24.000 6.259 25.983 1.00 56.81 101 ILE A N 1
ATOM 819 C CA . ILE A 1 101 ? -22.581 6.576 25.852 1.00 56.81 101 ILE A CA 1
ATOM 820 C C . ILE A 1 101 ? -22.199 6.256 24.410 1.00 56.81 101 ILE A C 1
ATOM 822 O O . ILE A 1 101 ? -22.321 5.115 23.975 1.00 56.81 101 ILE A O 1
ATOM 826 N N . LEU A 1 102 ? -21.840 7.324 23.699 1.00 58.34 102 LEU A N 1
ATOM 827 C CA . LEU A 1 102 ? -21.258 7.416 22.366 1.00 58.34 102 LEU A CA 1
ATOM 828 C C . LEU A 1 102 ? -20.900 6.050 21.756 1.00 58.34 102 LEU A C 1
ATOM 830 O O . LEU A 1 102 ? -19.791 5.543 21.921 1.00 58.34 102 LEU A O 1
ATOM 834 N N . TYR A 1 103 ? -21.865 5.449 21.059 1.00 52.94 103 TYR A N 1
ATOM 835 C CA . TYR A 1 103 ? -21.581 4.321 20.184 1.00 52.94 103 TYR A CA 1
ATOM 836 C C . TYR A 1 103 ? -20.585 4.798 19.123 1.00 52.94 103 TYR A C 1
ATOM 838 O O . TYR A 1 103 ? -20.741 5.925 18.636 1.00 52.94 103 TYR A O 1
ATOM 846 N N . PRO A 1 104 ? -19.594 3.981 18.725 1.00 52.34 104 PRO A N 1
ATOM 847 C CA . PRO A 1 104 ? -18.893 4.259 17.484 1.00 52.34 104 PRO A CA 1
ATOM 848 C C . PRO A 1 104 ? -19.962 4.373 16.383 1.00 52.34 104 PRO A C 1
ATOM 850 O O . PRO A 1 104 ? -20.820 3.484 16.287 1.00 52.34 104 PRO A O 1
ATOM 853 N N . PRO A 1 105 ? -19.998 5.479 15.620 1.00 54.12 105 PRO A N 1
ATOM 854 C CA . PRO A 1 105 ? -21.020 5.667 14.607 1.00 54.12 105 PRO A CA 1
ATOM 855 C C . PRO A 1 105 ? -20.959 4.483 13.641 1.00 54.12 105 PRO A C 1
ATOM 857 O O . PRO A 1 105 ? -19.904 4.121 13.121 1.00 54.12 105 PRO A O 1
ATOM 860 N N . THR A 1 106 ? -22.097 3.815 13.464 1.00 57.12 106 THR A N 1
ATOM 861 C CA . THR A 1 106 ? -22.229 2.734 12.483 1.00 57.12 106 THR A CA 1
ATOM 862 C C . THR A 1 106 ? -21.973 3.322 11.097 1.00 57.12 106 THR A C 1
ATOM 864 O O . THR A 1 106 ? -22.305 4.481 10.876 1.00 57.12 106 THR A O 1
ATOM 867 N N . GLN A 1 107 ? -21.417 2.551 10.156 1.00 55.97 107 GLN A N 1
ATOM 868 C CA . GLN A 1 107 ? -21.064 3.020 8.802 1.00 55.97 107 GLN A CA 1
ATOM 869 C C . GLN A 1 107 ? -22.168 3.888 8.154 1.00 55.97 107 GLN A C 1
ATOM 871 O O . GLN A 1 107 ? -21.885 4.940 7.598 1.00 55.97 107 GLN A O 1
ATOM 876 N N . SER A 1 108 ? -23.437 3.516 8.358 1.00 54.59 108 SER A N 1
ATOM 877 C CA . SER A 1 108 ? -24.620 4.239 7.869 1.00 54.59 108 SER A CA 1
ATOM 878 C C . SER A 1 108 ? -24.835 5.648 8.449 1.00 54.59 108 SER A C 1
ATOM 880 O O . SER A 1 108 ? -25.610 6.410 7.885 1.00 54.59 108 SER A O 1
ATOM 882 N N . GLN A 1 109 ? -24.209 5.992 9.577 1.00 52.41 109 GLN A N 1
ATOM 883 C CA . GLN A 1 109 ? -24.210 7.341 10.159 1.00 52.41 109 GLN A CA 1
ATOM 884 C C . GLN A 1 109 ? -23.036 8.187 9.655 1.00 52.41 109 GLN A C 1
ATOM 886 O O . GLN A 1 109 ? -23.181 9.401 9.590 1.00 52.41 109 GLN A O 1
ATOM 891 N N . LEU A 1 110 ? -21.912 7.579 9.242 1.00 52.56 110 LEU A N 1
ATOM 892 C CA . LEU A 1 110 ? -20.847 8.334 8.570 1.00 52.56 110 LEU A CA 1
ATOM 893 C C . LEU A 1 110 ? -21.312 8.845 7.206 1.00 52.56 110 LEU A C 1
ATOM 895 O O . LEU A 1 110 ? -21.012 9.977 6.858 1.00 52.56 110 LEU A O 1
ATOM 899 N N . ASP A 1 111 ? -22.080 8.047 6.464 1.00 48.75 111 ASP A N 1
ATOM 900 C CA . ASP A 1 111 ? -22.551 8.432 5.128 1.00 48.75 111 ASP A CA 1
ATOM 901 C C . ASP A 1 111 ? -23.541 9.614 5.151 1.00 48.75 111 ASP A C 1
ATOM 903 O O . ASP A 1 111 ? -23.702 10.302 4.147 1.00 48.75 111 ASP A O 1
ATOM 907 N N . ALA A 1 112 ? -24.194 9.867 6.292 1.00 53.44 112 ALA A N 1
ATOM 908 C CA . ALA A 1 112 ? -25.174 10.941 6.453 1.00 53.44 112 ALA A CA 1
ATOM 909 C C . AL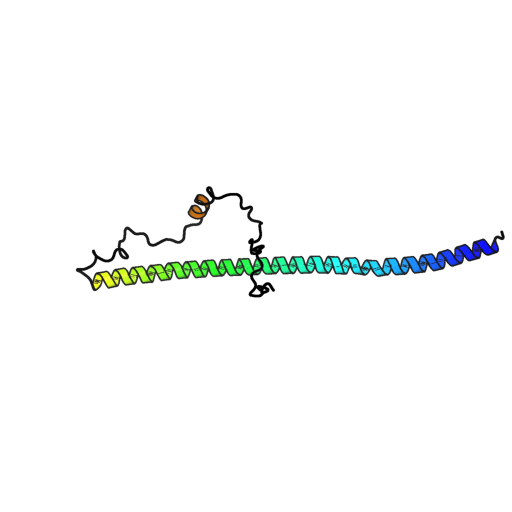A A 1 112 ? -24.553 12.303 6.820 1.00 53.44 112 ALA A C 1
ATOM 911 O O . ALA A 1 112 ? -25.187 13.327 6.591 1.00 53.44 112 ALA A O 1
ATOM 912 N N . GLU A 1 113 ? -23.330 12.334 7.362 1.00 48.47 113 GLU A N 1
ATOM 913 C CA . GLU A 1 113 ? -22.660 13.576 7.796 1.00 48.47 113 GLU A CA 1
ATOM 914 C C . GLU A 1 113 ? -21.693 14.145 6.735 1.00 48.47 113 GLU A C 1
ATOM 916 O O . GLU A 1 113 ? -21.132 15.224 6.901 1.00 48.47 113 GLU A O 1
ATOM 921 N N . ILE A 1 114 ? -21.509 13.441 5.611 1.00 50.00 114 ILE A N 1
ATOM 922 C CA . ILE A 1 114 ? -20.604 13.840 4.515 1.00 50.00 114 ILE A CA 1
ATOM 923 C C . ILE A 1 114 ? -21.226 14.923 3.599 1.00 50.00 114 ILE A C 1
ATOM 925 O O . ILE A 1 114 ? -20.524 15.496 2.768 1.00 50.00 114 ILE A O 1
ATOM 929 N N . ASP A 1 115 ? -22.511 15.262 3.754 1.00 43.50 115 ASP A N 1
ATOM 930 C CA . ASP A 1 115 ? -23.229 16.148 2.816 1.00 43.50 115 ASP A CA 1
ATOM 931 C C . ASP A 1 115 ? -23.071 17.664 3.089 1.00 43.50 115 ASP A C 1
ATOM 933 O O . ASP A 1 115 ? -23.525 18.479 2.292 1.00 43.50 115 ASP A O 1
ATOM 937 N N . GLU A 1 116 ? -22.399 18.086 4.172 1.00 50.31 116 GLU A N 1
ATOM 938 C CA . GLU A 1 116 ? -22.292 19.520 4.528 1.00 50.31 116 GLU A CA 1
ATOM 939 C C . GLU A 1 116 ? -20.863 20.093 4.593 1.00 50.31 116 GLU A C 1
ATOM 941 O O . GLU A 1 116 ? -20.648 21.174 5.143 1.00 50.31 116 GLU A O 1
ATOM 946 N N . THR A 1 117 ? -19.841 19.456 4.013 1.00 41.91 117 THR A N 1
ATOM 947 C CA . THR A 1 117 ? -18.526 20.125 3.906 1.00 41.91 117 THR A CA 1
ATOM 948 C C . THR A 1 117 ? -17.796 19.814 2.602 1.00 41.91 117 THR A C 1
ATOM 950 O O . THR A 1 117 ? -17.084 18.825 2.486 1.00 41.91 117 THR A O 1
ATOM 953 N N . GLU A 1 118 ? -18.001 20.710 1.631 1.00 51.28 118 GLU A N 1
ATOM 954 C CA . GLU A 1 118 ? -17.043 21.185 0.617 1.00 51.28 118 GLU A CA 1
ATOM 955 C C . GLU A 1 118 ? -16.030 20.154 0.065 1.00 51.28 118 GLU A C 1
ATOM 957 O O . GLU A 1 118 ? -15.040 19.802 0.705 1.00 51.28 118 GLU A O 1
ATOM 962 N N . GLU A 1 119 ? -16.265 19.747 -1.189 1.00 51.12 119 GLU A N 1
ATOM 963 C CA . GLU A 1 119 ? -15.309 19.193 -2.163 1.00 51.12 119 GLU A CA 1
ATOM 964 C C . GLU A 1 119 ? -14.016 18.563 -1.601 1.00 51.12 119 GLU A C 1
ATOM 966 O O . GLU A 1 119 ? -12.932 19.154 -1.618 1.00 51.12 119 GLU A O 1
ATOM 971 N N . SER A 1 120 ? -14.077 17.283 -1.231 1.00 45.91 120 SER A N 1
ATOM 972 C CA . SER A 1 120 ? -12.874 16.454 -1.117 1.00 45.91 120 SER A CA 1
ATOM 973 C C . SER A 1 120 ? -13.013 15.183 -1.954 1.00 45.91 120 SER A C 1
ATOM 975 O O . SER A 1 120 ? -13.632 14.191 -1.586 1.00 45.91 120 SER A O 1
ATOM 977 N N . SER A 1 121 ? -12.425 15.225 -3.151 1.00 45.88 121 SER A N 1
ATOM 978 C CA . SER A 1 121 ? -12.198 14.027 -3.959 1.00 45.88 121 SER A CA 1
ATOM 979 C C . SER A 1 121 ? -11.355 13.018 -3.153 1.00 45.88 121 SER A C 1
ATOM 981 O O . SER A 1 121 ? -10.317 13.407 -2.608 1.00 45.88 121 SER A O 1
ATOM 983 N N . PRO A 1 122 ? -11.718 11.721 -3.115 1.00 55.47 122 PRO A N 1
ATOM 984 C CA . PRO A 1 122 ? -11.103 10.706 -2.245 1.00 55.47 122 PRO A CA 1
ATOM 985 C C . PRO A 1 122 ? -9.655 10.333 -2.621 1.00 55.47 122 PRO A C 1
ATOM 987 O O . PRO A 1 122 ? -9.083 9.401 -2.059 1.00 55.47 122 PRO A O 1
ATOM 990 N N . SER A 1 123 ? -9.052 11.028 -3.591 1.00 55.72 123 SER A N 1
ATOM 991 C CA . SER A 1 123 ? -7.691 10.783 -4.084 1.00 55.72 123 SER A CA 1
ATOM 992 C C . SER A 1 123 ? -6.691 11.892 -3.735 1.00 55.72 123 SER A C 1
ATOM 994 O O . SER A 1 123 ? -5.538 11.814 -4.170 1.00 55.72 123 SER A O 1
ATOM 996 N N . ALA A 1 124 ? -7.089 12.934 -3.002 1.00 54.62 124 ALA A N 1
ATOM 997 C CA . ALA A 1 124 ? -6.155 13.986 -2.620 1.00 54.62 124 ALA A CA 1
ATOM 998 C C . ALA A 1 124 ? -5.285 13.523 -1.432 1.00 54.62 124 ALA A C 1
ATOM 1000 O O . ALA A 1 124 ? -5.835 13.158 -0.392 1.00 54.62 124 ALA A O 1
ATOM 1001 N N . PRO A 1 125 ? -3.943 13.518 -1.553 1.00 66.69 125 PRO A N 1
ATOM 1002 C CA . PRO A 1 125 ? -3.077 13.264 -0.409 1.00 66.69 125 PRO A CA 1
ATOM 1003 C C . PRO A 1 125 ? -3.279 14.349 0.665 1.00 66.69 125 PRO A C 1
ATOM 1005 O O . PRO A 1 125 ? -3.627 15.487 0.322 1.00 66.69 125 PRO A O 1
ATOM 1008 N N . PRO A 1 126 ? -3.054 14.023 1.951 1.00 68.69 126 PRO A N 1
ATOM 1009 C CA . PRO A 1 126 ? -3.167 14.986 3.038 1.00 68.69 126 PRO A CA 1
ATOM 1010 C C . PRO A 1 126 ? -2.275 16.198 2.758 1.00 68.69 126 PRO A C 1
ATOM 1012 O O . PRO A 1 126 ? -1.125 16.071 2.331 1.00 68.69 126 PRO A O 1
ATOM 1015 N N . LYS A 1 127 ? -2.829 17.396 2.956 1.00 68.19 127 LYS A N 1
ATOM 1016 C CA . LYS A 1 127 ? -2.127 18.667 2.752 1.00 68.19 127 LYS A CA 1
ATOM 1017 C C . LYS A 1 127 ? -1.187 18.937 3.935 1.00 68.19 127 LYS A C 1
ATOM 1019 O O . LYS A 1 127 ? -1.385 19.887 4.677 1.00 68.19 127 LYS A O 1
ATOM 1024 N N . ASP A 1 128 ? -0.150 18.115 4.081 1.00 61.22 128 ASP A N 1
ATOM 1025 C CA . ASP A 1 128 ? 0.894 18.261 5.113 1.00 61.22 128 ASP A CA 1
ATOM 1026 C C . ASP A 1 128 ? 2.007 19.253 4.725 1.00 61.22 128 ASP A C 1
ATOM 1028 O O . ASP A 1 128 ? 3.021 19.386 5.408 1.00 61.22 128 ASP A O 1
ATOM 1032 N N . TYR A 1 129 ? 1.829 20.001 3.639 1.00 61.00 129 TYR A N 1
ATOM 1033 C CA . TYR A 1 129 ? 2.727 21.086 3.263 1.00 61.00 129 TYR A CA 1
ATOM 1034 C C . TYR A 1 129 ? 2.091 22.405 3.681 1.00 61.00 129 TYR A C 1
ATOM 1036 O O . TYR A 1 129 ? 1.435 23.073 2.886 1.00 61.00 129 TYR A O 1
ATOM 1044 N N . THR A 1 130 ? 2.274 22.807 4.936 1.00 63.81 130 THR A N 1
ATOM 1045 C CA . THR A 1 130 ? 2.113 24.223 5.258 1.00 63.81 130 THR A CA 1
ATOM 1046 C C . THR A 1 130 ? 3.188 24.985 4.489 1.00 63.81 130 THR A C 1
ATOM 1048 O O . THR A 1 130 ? 4.379 24.713 4.633 1.00 63.81 130 THR A O 1
ATOM 1051 N N . ASN A 1 131 ? 2.775 25.951 3.674 1.00 59.12 131 ASN A N 1
ATOM 1052 C CA . ASN A 1 131 ? 3.666 26.827 2.899 1.00 59.12 131 ASN A CA 1
ATOM 1053 C C . ASN A 1 131 ? 4.571 27.683 3.807 1.00 59.12 131 ASN A C 1
ATOM 1055 O O . ASN A 1 131 ? 5.505 28.339 3.344 1.00 59.12 131 ASN A O 1
ATOM 1059 N N . GLU A 1 132 ? 4.266 27.708 5.102 1.00 62.59 132 GLU A N 1
ATOM 1060 C CA . GLU A 1 132 ? 5.030 28.396 6.120 1.00 62.59 132 GLU A CA 1
ATOM 1061 C C . GLU A 1 132 ? 6.197 27.520 6.571 1.00 62.59 132 GLU A C 1
ATOM 1063 O O . GLU A 1 132 ? 6.029 26.386 7.022 1.00 62.59 132 GLU A O 1
ATOM 1068 N N . ARG A 1 133 ? 7.411 28.058 6.428 1.00 58.12 133 ARG A N 1
ATOM 1069 C CA . ARG A 1 133 ? 8.639 27.422 6.905 1.00 58.12 133 ARG A CA 1
ATOM 1070 C C . ARG A 1 133 ? 8.544 27.241 8.420 1.00 58.12 133 ARG A C 1
ATOM 1072 O O . ARG A 1 133 ? 8.849 28.161 9.174 1.00 58.12 133 ARG A O 1
ATOM 1079 N N . SER A 1 134 ? 8.158 26.054 8.872 1.00 62.75 134 SER A N 1
ATOM 1080 C CA . SER A 1 134 ? 8.323 25.673 10.270 1.00 62.75 134 SER A CA 1
ATOM 1081 C C . SER A 1 134 ? 9.816 25.473 10.528 1.00 62.75 134 SER A C 1
ATOM 1083 O O . SER A 1 134 ? 10.421 24.492 10.098 1.00 62.75 134 SER A O 1
ATOM 1085 N N . GLY A 1 135 ? 10.446 26.467 11.147 1.00 62.34 135 GLY A N 1
ATOM 1086 C CA . GLY A 1 135 ? 11.865 26.433 11.461 1.00 62.34 135 GLY A CA 1
ATOM 1087 C C . GLY A 1 135 ? 12.259 27.519 12.453 1.00 62.34 135 GLY A C 1
ATOM 1088 O O . GLY A 1 135 ? 12.011 28.701 12.244 1.00 62.34 135 GLY A O 1
ATOM 1089 N N . ILE A 1 136 ? 12.948 27.092 13.509 1.00 64.75 136 ILE A N 1
ATOM 1090 C CA . ILE A 1 136 ? 13.698 27.872 14.514 1.00 64.75 136 ILE A CA 1
ATOM 1091 C C . ILE A 1 136 ? 14.793 28.794 13.936 1.00 64.75 136 ILE A C 1
ATOM 1093 O O . ILE A 1 136 ? 15.496 29.459 14.687 1.00 64.75 136 ILE A O 1
ATOM 1097 N N . LEU A 1 137 ? 14.934 28.865 12.613 1.00 59.81 137 LEU A N 1
ATOM 1098 C CA . LEU A 1 137 ? 15.825 29.787 11.916 1.00 59.81 137 LEU A CA 1
ATOM 1099 C C . LEU A 1 137 ? 15.049 31.059 11.561 1.00 59.81 137 LEU A C 1
ATOM 1101 O O . LEU A 1 137 ? 14.761 31.339 10.398 1.00 59.81 137 LEU A O 1
ATOM 1105 N N . LYS A 1 138 ? 14.670 31.816 12.592 1.00 62.22 138 LYS A N 1
ATOM 1106 C CA . LYS A 1 138 ? 14.376 33.239 12.425 1.00 62.22 138 LYS A CA 1
ATOM 1107 C C . LYS A 1 138 ? 15.727 33.931 12.342 1.00 62.22 138 LYS A C 1
ATOM 1109 O O . LYS A 1 138 ? 16.460 33.975 13.320 1.00 62.22 138 LYS A O 1
ATOM 1114 N N . ASN A 1 139 ? 16.077 34.382 11.145 1.00 58.50 139 ASN A N 1
ATOM 1115 C CA . ASN A 1 139 ? 17.227 35.251 10.962 1.00 58.50 139 ASN A CA 1
ATOM 1116 C C . ASN A 1 139 ? 16.898 36.572 11.666 1.00 58.50 139 ASN A C 1
ATOM 1118 O O . ASN A 1 139 ? 15.935 37.238 11.280 1.00 58.50 139 ASN A O 1
ATOM 1122 N N . ASP A 1 140 ? 17.659 36.911 12.704 1.00 56.28 140 ASP A N 1
ATOM 1123 C CA . ASP A 1 140 ? 17.597 38.226 13.335 1.00 56.28 140 ASP A CA 1
ATOM 1124 C C . ASP A 1 140 ? 17.915 39.303 12.284 1.00 56.28 140 ASP A C 1
ATOM 1126 O O . ASP A 1 140 ? 18.918 39.181 11.569 1.00 56.28 140 ASP A O 1
ATOM 1130 N N . PRO A 1 141 ? 17.081 40.347 12.140 1.00 61.06 141 PRO A N 1
ATOM 1131 C CA . PRO A 1 141 ? 17.418 41.468 11.283 1.00 61.06 141 PRO A CA 1
ATOM 1132 C C . PRO A 1 141 ? 18.503 42.321 11.955 1.00 61.06 141 PRO A C 1
ATOM 1134 O O . PRO A 1 141 ? 18.315 42.820 13.065 1.00 61.06 141 PRO A O 1
ATOM 1137 N N . THR A 1 142 ? 19.633 42.479 11.263 1.00 43.12 142 THR A N 1
ATOM 1138 C CA . THR A 1 142 ? 20.556 43.616 11.426 1.00 43.12 142 THR A CA 1
ATOM 1139 C C . THR A 1 142 ? 19.879 44.925 11.061 1.00 43.12 142 THR A C 1
ATOM 1141 O O . THR A 1 142 ? 19.179 44.917 10.019 1.00 43.12 142 THR A O 1
#

InterPro domains:
  IPR009386 Z-ring associated protein G-like [PF06295] (7-139)
  IPR009386 Z-ring associated protein G-like [PIRSF006318] (4-140)
  IPR009386 Z-ring associated protein G-like [PTHR39579] (7-140)

Foldseek 3Di:
DDPVVVVVVVVVCVVVVVVVVVVVVVVVVVVVVVVVVVVVVVVVVVVVVVVVVVVVVVVVVVVVVVVVVVVVVLVVCLVVCCVVCVPCPVPDPSSPPVPDDDDPDDPVRVVVPVPPDDDDDPPDDPPPDDVDPPDPPPPDDD

pLDDT: mean 70.5, std 15.08, range [41.91, 95.69]

Sequence (142 aa):
MDIMTSLILVAAGVIIGVLISQILTHNHKHESSLKKELEQNQAEFKAYRKQVNEHFQSSAQMLDELAQQYQKIYQHMAEQSTQLLDDQRQNFPMFDPDKKILYPPTQSQLDAEIDETEESSPSAPPKDYTNERSGILKNDPT